Protein AF-A0A7K3H8A7-F1 (afdb_monomer_lite)

Secondary structure (DSSP, 8-state):
--TT-----TTSTT--S---TT--TTSEEEEE-SSSSSS-EEEEEETT--SSSTT-BEEEEEEEETTEEEEEEEEEE-GGGGT---TT--BTSS---

pLDDT: mean 93.51, std 5.04, range [70.81, 98.25]

Radius of gyration: 13.35 Å; chains: 1; bounding box: 34×28×31 Å

Sequence (97 aa):
SGTGARAFHQDTAGVPGIAEAGDRFGAALALQDTDGDGLDDLAAGAPLEDGSFRDSGAVWVLRGAAASLTTTGIVSFGPSAFGAPEAGARLGQALPR

Structure (mmCIF, N/CA/C/O backbone):
data_AF-A0A7K3H8A7-F1
#
_entry.id   AF-A0A7K3H8A7-F1
#
loop_
_atom_site.group_PDB
_atom_site.id
_atom_site.type_symbol
_atom_site.label_atom_id
_atom_site.label_alt_id
_atom_site.label_comp_id
_atom_site.label_asym_id
_atom_site.label_entity_id
_atom_site.label_seq_id
_atom_site.pdbx_PDB_ins_code
_atom_site.Cartn_x
_atom_site.Cartn_y
_atom_site.Cartn_z
_atom_site.occupancy
_atom_site.B_iso_or_equiv
_atom_site.auth_seq_id
_atom_site.auth_comp_id
_atom_site.auth_asym_id
_atom_site.auth_atom_id
_atom_site.pdbx_PDB_model_num
ATOM 1 N N . SER A 1 1 ? -15.826 12.721 -3.246 1.00 71.25 1 SER A N 1
ATOM 2 C CA . SER A 1 1 ? -15.594 13.391 -1.950 1.00 71.25 1 SER A CA 1
ATOM 3 C C . SER A 1 1 ? -16.898 13.430 -1.170 1.00 71.25 1 SER A C 1
ATOM 5 O O . SER A 1 1 ? -17.960 13.303 -1.767 1.00 71.25 1 SER A O 1
ATOM 7 N N . GLY A 1 2 ? -16.819 13.555 0.152 1.00 84.31 2 GLY A N 1
ATOM 8 C CA . GLY A 1 2 ? -17.959 13.629 1.067 1.00 84.31 2 GLY A CA 1
ATOM 9 C C . GLY A 1 2 ? -17.466 13.983 2.470 1.00 84.31 2 GLY A C 1
ATOM 10 O O . GLY A 1 2 ? -16.261 13.922 2.725 1.00 84.31 2 GLY A O 1
ATOM 11 N N . THR A 1 3 ? -18.363 14.381 3.370 1.00 87.00 3 THR A N 1
ATOM 12 C CA . THR A 1 3 ? -18.001 14.703 4.759 1.00 87.00 3 THR A CA 1
ATOM 13 C C . THR A 1 3 ? -17.319 13.501 5.418 1.00 87.00 3 THR A C 1
ATOM 15 O O . THR A 1 3 ? -17.882 12.412 5.433 1.00 87.00 3 THR A O 1
ATOM 18 N N . GLY A 1 4 ? -16.102 13.696 5.937 1.00 82.94 4 GLY A N 1
ATOM 19 C CA . GLY A 1 4 ? -15.302 12.642 6.575 1.00 82.94 4 GLY A CA 1
ATOM 20 C C . GLY A 1 4 ? -14.433 11.801 5.629 1.00 82.94 4 GLY A C 1
ATOM 21 O O . GLY A 1 4 ? -13.663 10.973 6.108 1.00 82.94 4 GLY A O 1
ATOM 22 N N . ALA A 1 5 ? -14.495 12.016 4.310 1.00 86.75 5 ALA A N 1
ATOM 23 C CA . ALA A 1 5 ? -13.624 11.312 3.371 1.00 86.75 5 ALA A CA 1
ATOM 24 C C . ALA A 1 5 ? -12.151 11.703 3.571 1.00 86.75 5 ALA A C 1
ATOM 26 O O . ALA A 1 5 ? -11.820 12.882 3.716 1.00 86.75 5 ALA A O 1
ATOM 27 N N . ARG A 1 6 ? -11.266 10.707 3.517 1.00 89.62 6 ARG A N 1
ATOM 28 C CA . ARG A 1 6 ? -9.810 10.870 3.572 1.00 89.62 6 ARG A CA 1
ATOM 29 C C . ARG A 1 6 ? -9.184 10.367 2.278 1.00 89.62 6 ARG A C 1
ATOM 31 O O . ARG A 1 6 ? -9.731 9.476 1.632 1.00 89.62 6 ARG A O 1
ATOM 38 N N . ALA A 1 7 ? -8.053 10.954 1.909 1.00 91.75 7 ALA A N 1
ATOM 39 C CA . ALA A 1 7 ? -7.260 10.544 0.761 1.00 91.75 7 ALA A CA 1
ATOM 40 C C . ALA A 1 7 ? -5.849 10.200 1.233 1.00 91.75 7 ALA A C 1
ATOM 42 O O . ALA A 1 7 ? -5.284 10.920 2.054 1.00 91.75 7 ALA A O 1
ATOM 43 N N . PHE A 1 8 ? -5.318 9.106 0.700 1.00 93.06 8 PHE A N 1
ATOM 44 C CA . PHE A 1 8 ? -3.953 8.653 0.921 1.00 93.06 8 PHE A CA 1
ATOM 45 C C . PHE A 1 8 ? -3.304 8.428 -0.443 1.00 93.06 8 PHE A C 1
ATOM 47 O O . PHE A 1 8 ? -3.942 7.934 -1.372 1.00 93.06 8 PHE A O 1
ATOM 54 N N . HIS A 1 9 ? -2.046 8.821 -0.548 1.00 92.81 9 HIS A N 1
ATOM 55 C CA . HIS A 1 9 ? -1.169 8.638 -1.700 1.00 92.81 9 HIS A CA 1
ATOM 56 C C . HIS A 1 9 ? 0.265 8.452 -1.187 1.00 92.81 9 HIS A C 1
ATOM 58 O O . HIS A 1 9 ? 0.515 8.657 0.001 1.00 92.81 9 HIS A O 1
ATOM 64 N N . GLN A 1 10 ? 1.210 8.099 -2.057 1.00 91.19 10 GLN A N 1
ATOM 65 C CA . GLN A 1 10 ? 2.597 7.830 -1.650 1.00 91.19 10 GLN A CA 1
ATOM 66 C C . GLN A 1 10 ? 3.274 9.032 -0.965 1.00 91.19 10 GLN A C 1
ATOM 68 O O . GLN A 1 10 ? 3.946 8.840 0.037 1.00 91.19 10 GLN A O 1
ATOM 73 N N . ASP A 1 11 ? 2.984 10.273 -1.380 1.00 94.12 11 ASP A N 1
ATOM 74 C CA . ASP A 1 11 ? 3.477 11.479 -0.674 1.00 94.12 11 ASP A CA 1
ATOM 75 C C . ASP A 1 11 ? 2.711 11.840 0.621 1.00 94.12 11 ASP A C 1
ATOM 77 O O . ASP A 1 11 ? 2.920 12.906 1.207 1.00 94.12 11 ASP A O 1
ATOM 81 N N . THR A 1 12 ? 1.758 11.021 1.075 1.00 95.06 12 THR A N 1
ATOM 82 C CA . THR A 1 12 ? 1.062 11.295 2.341 1.00 95.06 12 THR A CA 1
ATOM 83 C C . THR A 1 12 ? 2.037 11.133 3.504 1.00 95.06 12 THR A C 1
ATOM 85 O O . THR A 1 12 ? 2.740 10.132 3.600 1.00 95.06 12 THR A O 1
ATOM 88 N N . ALA A 1 13 ? 2.062 12.095 4.431 1.00 95.62 13 ALA A N 1
ATOM 89 C CA . ALA A 1 13 ? 2.987 12.067 5.562 1.00 95.62 13 ALA A CA 1
ATOM 90 C C . ALA A 1 13 ? 2.923 10.735 6.342 1.00 95.62 13 ALA A C 1
ATOM 92 O O . ALA A 1 13 ? 1.861 10.305 6.805 1.00 95.62 13 ALA A O 1
ATOM 93 N N . GLY A 1 14 ? 4.086 10.098 6.498 1.00 94.00 14 GLY A N 1
ATOM 94 C CA . GLY A 1 14 ? 4.236 8.801 7.158 1.00 94.00 14 GLY A CA 1
ATOM 95 C C . GLY A 1 14 ? 4.109 7.588 6.234 1.00 94.00 14 GLY A C 1
ATOM 96 O O . GLY A 1 14 ? 4.427 6.493 6.681 1.00 94.00 14 GLY A O 1
ATOM 97 N N . VAL A 1 15 ? 3.702 7.749 4.969 1.00 95.56 15 VAL A N 1
ATOM 98 C CA . VAL A 1 15 ? 3.777 6.679 3.963 1.00 95.56 15 VAL A CA 1
ATOM 99 C C . VAL A 1 15 ? 5.234 6.551 3.484 1.00 95.56 15 VAL A C 1
ATOM 101 O O . VAL A 1 15 ? 5.804 7.547 3.043 1.00 95.56 15 VAL A O 1
ATOM 104 N N . PRO A 1 16 ? 5.884 5.376 3.605 1.00 93.50 16 PRO A N 1
ATOM 105 C CA . PRO A 1 16 ? 7.262 5.196 3.147 1.00 93.50 16 PRO A CA 1
ATOM 106 C C . PRO A 1 16 ? 7.369 5.197 1.619 1.00 93.50 16 PRO A C 1
ATOM 108 O O . PRO A 1 16 ? 6.478 4.680 0.952 1.00 93.50 16 PRO A O 1
ATOM 111 N N . GLY A 1 17 ? 8.496 5.667 1.085 1.00 89.00 17 GLY A N 1
ATOM 112 C CA . GLY A 1 17 ? 8.765 5.711 -0.357 1.00 89.00 17 GLY A CA 1
ATOM 113 C C . GLY A 1 17 ? 8.764 7.135 -0.910 1.00 89.00 17 GLY A C 1
ATOM 114 O O . GLY A 1 17 ? 8.739 8.104 -0.150 1.00 89.00 17 GLY A O 1
ATOM 115 N N . ILE A 1 18 ? 8.840 7.249 -2.233 1.00 87.19 18 ILE A N 1
ATOM 116 C CA . ILE A 1 18 ? 8.741 8.506 -2.983 1.00 87.19 18 ILE A CA 1
ATOM 117 C C . ILE A 1 18 ? 7.603 8.303 -3.978 1.00 87.19 18 ILE A C 1
ATOM 119 O O . ILE A 1 18 ? 7.560 7.255 -4.608 1.00 87.19 18 ILE A O 1
ATOM 123 N N . ALA A 1 19 ? 6.674 9.253 -4.110 1.00 89.81 19 ALA A N 1
ATOM 124 C CA . ALA A 1 19 ? 5.682 9.144 -5.172 1.00 89.81 19 ALA A CA 1
ATOM 125 C C . ALA A 1 19 ? 6.314 9.473 -6.523 1.00 89.81 19 ALA A C 1
ATOM 127 O O . ALA A 1 19 ? 6.909 10.542 -6.704 1.00 89.81 19 ALA A O 1
ATOM 128 N N . GLU A 1 20 ? 6.105 8.599 -7.496 1.00 90.19 20 GLU A N 1
ATOM 129 C CA . GLU A 1 20 ? 6.564 8.790 -8.855 1.00 90.19 20 GLU A CA 1
ATOM 130 C C . GLU A 1 20 ? 5.385 8.769 -9.836 1.00 90.19 20 GLU A C 1
ATOM 132 O O . GLU A 1 20 ? 4.271 8.277 -9.605 1.00 90.19 20 GLU A O 1
ATOM 137 N N . ALA A 1 21 ? 5.586 9.442 -10.966 1.00 91.81 21 ALA A N 1
ATOM 138 C CA . ALA A 1 21 ? 4.546 9.562 -11.968 1.00 91.81 21 ALA A CA 1
ATOM 139 C C . ALA A 1 21 ? 4.392 8.231 -12.708 1.00 91.81 21 ALA A C 1
ATOM 141 O O . ALA A 1 21 ? 5.103 7.962 -13.673 1.00 91.81 21 ALA A O 1
ATOM 142 N N . GLY A 1 22 ? 3.392 7.448 -12.317 1.00 92.50 22 GLY A N 1
ATOM 143 C CA . GLY A 1 22 ? 3.039 6.229 -13.034 1.00 92.50 22 GLY A CA 1
ATOM 144 C C . GLY A 1 22 ? 2.912 4.991 -12.170 1.00 92.50 22 GLY A C 1
ATOM 145 O O . GLY A 1 22 ? 2.431 4.007 -12.712 1.00 92.50 22 GLY A O 1
ATOM 146 N N . ASP A 1 23 ? 3.207 5.045 -10.870 1.00 95.06 23 ASP A N 1
ATOM 147 C CA . ASP A 1 23 ? 3.283 3.863 -9.986 1.00 95.06 23 ASP A CA 1
ATOM 148 C C . ASP A 1 23 ? 1.948 3.125 -9.839 1.00 95.06 23 ASP A C 1
ATOM 150 O O . ASP A 1 23 ? 1.878 1.922 -9.559 1.00 95.06 23 ASP A O 1
ATOM 154 N N . ARG A 1 24 ? 0.856 3.856 -10.103 1.00 96.69 24 ARG A N 1
ATOM 155 C CA . ARG A 1 24 ? -0.536 3.404 -9.987 1.00 96.69 24 ARG A CA 1
ATOM 156 C C . ARG A 1 24 ? -0.861 2.906 -8.582 1.00 96.69 24 ARG A C 1
ATOM 158 O O . ARG A 1 24 ? -1.504 1.869 -8.430 1.00 96.69 24 ARG A O 1
ATOM 165 N N . PHE A 1 25 ? -0.461 3.659 -7.561 1.00 96.81 25 PHE A N 1
ATOM 166 C CA . PHE A 1 25 ? -0.899 3.416 -6.191 1.00 96.81 25 PHE A CA 1
ATOM 167 C C . PHE A 1 25 ? -2.425 3.270 -6.103 1.00 96.81 25 PHE A C 1
ATOM 169 O O . PHE A 1 25 ? -3.180 4.102 -6.611 1.00 96.81 25 PHE A O 1
ATOM 176 N N . GLY A 1 26 ? -2.874 2.187 -5.470 1.00 96.69 26 GLY A N 1
ATOM 177 C CA . GLY A 1 26 ? -4.286 1.823 -5.380 1.00 96.69 26 GLY A CA 1
ATOM 178 C C . GLY A 1 26 ? -4.838 1.095 -6.611 1.00 96.69 26 GLY A C 1
ATOM 179 O O . GLY A 1 26 ? -6.055 0.970 -6.734 1.00 96.69 26 GLY A O 1
A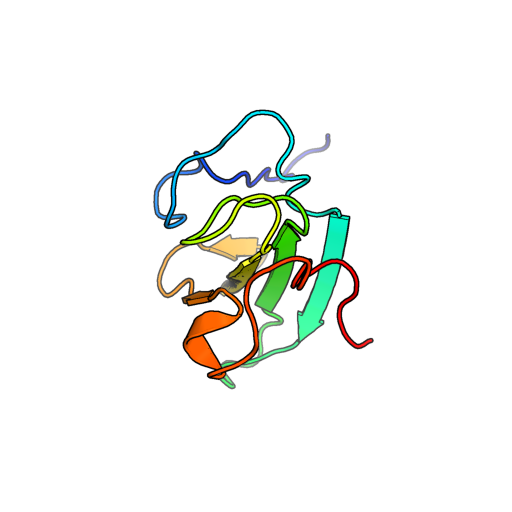TOM 180 N N . ALA A 1 27 ? -3.987 0.589 -7.516 1.00 97.69 27 ALA A N 1
ATOM 181 C CA . ALA A 1 27 ? -4.424 -0.231 -8.654 1.00 97.69 27 ALA A CA 1
ATOM 182 C C . ALA A 1 27 ? -5.136 -1.523 -8.223 1.00 97.69 27 ALA A C 1
ATOM 184 O O . ALA A 1 27 ? -6.029 -2.000 -8.922 1.00 97.69 27 ALA A O 1
ATOM 185 N N . ALA A 1 28 ? -4.746 -2.070 -7.072 1.00 98.06 28 ALA A N 1
ATOM 186 C CA . ALA A 1 28 ? -5.442 -3.143 -6.380 1.00 98.06 28 ALA A CA 1
ATOM 187 C C . ALA A 1 28 ? -5.570 -2.786 -4.896 1.00 98.06 28 ALA A C 1
ATOM 189 O O . ALA A 1 28 ? -4.655 -2.189 -4.322 1.00 98.06 28 ALA A O 1
ATOM 190 N N . LEU A 1 29 ? -6.696 -3.166 -4.290 1.00 97.50 29 LEU A N 1
ATOM 191 C CA . LEU A 1 29 ? -7.007 -2.925 -2.883 1.00 97.50 29 LEU A CA 1
ATOM 192 C C . LEU A 1 29 ? -7.511 -4.217 -2.231 1.00 97.50 29 LEU A C 1
ATOM 194 O O . LEU A 1 29 ? -8.245 -4.972 -2.873 1.00 97.50 29 LEU A O 1
ATOM 198 N N . ALA A 1 30 ? -7.156 -4.435 -0.967 1.00 97.50 30 ALA A N 1
ATOM 199 C CA . ALA A 1 30 ? -7.724 -5.478 -0.112 1.00 97.50 30 ALA A CA 1
ATOM 200 C C . ALA A 1 30 ? -7.899 -4.950 1.319 1.00 97.50 30 ALA A C 1
ATOM 202 O O . ALA A 1 30 ? -7.125 -4.097 1.758 1.00 97.50 30 ALA A O 1
ATOM 203 N N . LEU A 1 31 ? -8.921 -5.448 2.017 1.00 96.25 31 LEU A N 1
ATOM 204 C CA . LEU A 1 31 ? -9.217 -5.121 3.411 1.00 96.25 31 LEU A CA 1
ATOM 205 C C . LEU A 1 31 ? -9.115 -6.387 4.250 1.00 96.25 31 LEU A C 1
ATOM 207 O O . LEU A 1 31 ? -9.734 -7.390 3.897 1.00 96.25 31 LEU A O 1
ATOM 211 N N . GLN A 1 32 ? -8.322 -6.337 5.313 1.00 95.75 32 GLN A N 1
ATOM 212 C CA . GLN A 1 32 ? -8.136 -7.445 6.244 1.00 95.75 32 GLN A CA 1
ATOM 213 C C . GLN A 1 32 ? -7.485 -6.910 7.519 1.00 95.75 32 GLN A C 1
ATOM 215 O O . GLN A 1 32 ? -6.524 -6.156 7.429 1.00 95.75 32 GLN A O 1
ATOM 220 N N . ASP A 1 33 ? -7.941 -7.332 8.691 1.00 96.62 33 ASP A N 1
ATOM 221 C CA . ASP A 1 33 ? -7.192 -7.158 9.942 1.00 96.62 33 ASP A CA 1
ATOM 222 C C . ASP A 1 33 ? -5.894 -7.993 9.886 1.00 96.62 33 ASP A C 1
ATOM 224 O O . ASP A 1 33 ? -5.944 -9.231 9.928 1.00 96.62 33 ASP A O 1
ATOM 228 N N . THR A 1 34 ? -4.739 -7.339 9.688 1.00 96.00 34 THR A N 1
ATOM 229 C CA . THR A 1 34 ? -3.441 -8.019 9.514 1.00 96.00 34 THR A CA 1
ATOM 230 C C . THR A 1 34 ? -2.554 -7.994 10.755 1.00 96.00 34 THR A C 1
ATOM 232 O O . THR A 1 34 ? -1.560 -8.727 10.784 1.00 96.00 34 THR A O 1
ATOM 235 N N . ASP A 1 35 ? -2.877 -7.190 11.770 1.00 95.88 35 ASP A N 1
ATOM 236 C CA . ASP A 1 35 ? -2.150 -7.146 13.046 1.00 95.88 35 ASP A CA 1
ATOM 237 C C . ASP A 1 35 ? -2.955 -7.644 14.259 1.00 95.88 35 ASP A C 1
ATOM 239 O O . ASP A 1 35 ? -2.383 -7.829 15.338 1.00 95.88 35 ASP A O 1
ATOM 243 N N . GLY A 1 36 ? -4.223 -8.002 14.061 1.00 96.81 36 GLY A N 1
ATOM 244 C CA . GLY A 1 36 ? -5.080 -8.669 15.034 1.00 96.81 36 GLY A CA 1
ATOM 245 C C . GLY A 1 36 ? -5.714 -7.723 16.051 1.00 96.81 36 GLY A C 1
ATOM 246 O O . GLY A 1 36 ? -6.056 -8.173 17.150 1.00 96.81 36 GLY A O 1
ATOM 247 N N . ASP A 1 37 ? -5.833 -6.432 15.734 1.00 96.50 37 ASP A N 1
ATOM 248 C CA . ASP A 1 37 ? -6.399 -5.424 16.635 1.00 96.50 37 ASP A CA 1
ATOM 249 C C . ASP A 1 37 ? -7.937 -5.302 16.548 1.00 96.50 37 ASP A C 1
ATOM 251 O O . ASP A 1 37 ? -8.562 -4.619 17.369 1.00 96.50 37 ASP A O 1
ATOM 255 N N . GLY A 1 38 ? -8.560 -6.028 15.613 1.00 97.00 38 GLY A N 1
ATOM 256 C CA . GLY A 1 38 ? -9.999 -6.036 15.374 1.00 97.00 38 GLY A CA 1
ATOM 257 C C . GLY A 1 38 ? -10.491 -4.964 14.397 1.00 97.00 38 GLY A C 1
ATOM 258 O O . GLY A 1 38 ? -11.709 -4.787 14.276 1.00 97.00 38 GLY A O 1
ATOM 259 N N . LEU A 1 39 ? -9.595 -4.246 13.716 1.00 97.19 39 LEU A N 1
ATOM 260 C CA . LEU A 1 39 ? -9.905 -3.259 12.684 1.00 97.19 39 LEU A CA 1
ATOM 261 C C . LEU A 1 39 ? -9.279 -3.681 11.348 1.00 97.19 39 LEU A C 1
ATOM 263 O O . LEU A 1 39 ? -8.114 -4.048 11.280 1.00 97.19 39 LEU A O 1
ATOM 267 N N . ASP A 1 40 ? -10.041 -3.597 10.255 1.00 96.69 40 ASP A N 1
ATOM 268 C CA . ASP A 1 40 ? -9.490 -3.924 8.937 1.00 96.69 40 ASP A CA 1
ATOM 269 C C . ASP A 1 40 ? -8.412 -2.912 8.515 1.00 96.69 40 ASP A C 1
ATOM 271 O O . ASP A 1 40 ? -8.648 -1.697 8.478 1.00 96.69 40 ASP A O 1
ATOM 275 N N . ASP A 1 41 ? -7.256 -3.431 8.109 1.00 97.62 41 ASP A N 1
ATOM 276 C CA . ASP A 1 41 ? -6.198 -2.677 7.447 1.00 97.62 41 ASP A CA 1
ATOM 277 C C . ASP A 1 41 ? -6.479 -2.557 5.947 1.00 97.62 41 ASP A C 1
ATOM 279 O O . ASP A 1 41 ? -7.120 -3.420 5.344 1.00 97.62 41 ASP A O 1
ATOM 283 N N . LEU A 1 42 ? -5.940 -1.515 5.307 1.00 97.31 42 LEU A N 1
ATOM 284 C CA . LEU A 1 42 ? -6.011 -1.346 3.856 1.00 97.31 42 LEU A CA 1
ATOM 285 C C . LEU A 1 42 ? -4.673 -1.675 3.202 1.00 97.31 42 LEU A C 1
ATOM 287 O O . LEU A 1 42 ? -3.729 -0.886 3.279 1.00 97.31 42 LEU A O 1
ATOM 291 N N . ALA A 1 43 ? -4.631 -2.778 2.461 1.00 98.25 43 ALA A N 1
ATOM 292 C CA . ALA A 1 43 ? -3.555 -3.049 1.522 1.00 98.25 43 ALA A CA 1
ATOM 293 C C . ALA A 1 43 ? -3.811 -2.307 0.199 1.00 98.25 43 ALA A C 1
ATOM 295 O O . ALA A 1 43 ? -4.871 -2.460 -0.410 1.00 98.25 43 ALA A O 1
ATOM 296 N N . ALA A 1 44 ? -2.832 -1.530 -0.261 1.00 98.19 44 ALA A N 1
ATOM 297 C CA . ALA A 1 44 ? -2.853 -0.801 -1.522 1.00 98.19 44 ALA A CA 1
ATOM 298 C C . ALA A 1 44 ? -1.624 -1.158 -2.364 1.00 98.19 44 ALA A C 1
ATOM 300 O O . ALA A 1 44 ? -0.486 -0.944 -1.945 1.00 98.19 44 ALA A O 1
ATOM 301 N N . GLY A 1 45 ? -1.860 -1.717 -3.552 1.00 97.94 45 GLY A N 1
ATOM 302 C CA . GLY A 1 45 ? -0.810 -2.063 -4.508 1.00 97.94 45 GLY A CA 1
ATOM 303 C C . GLY A 1 45 ? -0.474 -0.916 -5.461 1.00 97.94 45 GLY A C 1
ATOM 304 O O . GLY A 1 45 ? -1.375 -0.210 -5.920 1.00 97.94 45 GLY A O 1
ATOM 305 N N . ALA A 1 46 ? 0.808 -0.774 -5.795 1.00 98.19 46 ALA A N 1
ATOM 306 C CA . ALA A 1 46 ? 1.323 0.084 -6.860 1.00 98.19 46 ALA A CA 1
ATOM 307 C C . ALA A 1 46 ? 2.202 -0.773 -7.794 1.00 98.19 46 ALA A C 1
ATOM 309 O O . ALA A 1 46 ? 3.403 -0.905 -7.572 1.00 98.19 46 ALA A O 1
ATOM 310 N N . PRO A 1 47 ? 1.621 -1.446 -8.804 1.00 97.62 47 PRO A N 1
ATOM 311 C CA . PRO A 1 47 ? 2.337 -2.424 -9.627 1.00 97.62 47 PRO A CA 1
ATOM 312 C C . PRO A 1 47 ? 3.416 -1.840 -10.529 1.00 97.62 47 PRO A C 1
ATOM 314 O O . PRO A 1 47 ? 4.151 -2.614 -11.140 1.00 97.62 47 PRO A O 1
ATOM 317 N N . LEU A 1 48 ? 3.459 -0.518 -10.678 1.00 96.81 48 LEU A N 1
ATOM 318 C CA . LEU A 1 48 ? 4.459 0.175 -11.483 1.00 96.81 48 LEU A CA 1
ATOM 319 C C . LEU A 1 48 ? 5.461 0.949 -10.617 1.00 96.81 48 LEU A C 1
ATOM 321 O O . LEU A 1 48 ? 6.223 1.719 -11.173 1.00 96.81 48 LEU A O 1
ATOM 325 N N . GLU A 1 49 ? 5.465 0.739 -9.295 1.00 96.38 49 GLU A N 1
ATOM 326 C CA . GLU A 1 49 ? 6.487 1.313 -8.413 1.00 96.38 49 GLU A CA 1
ATOM 327 C C . GLU A 1 49 ? 7.894 0.875 -8.835 1.00 96.38 49 GLU A C 1
ATOM 329 O O . GLU A 1 49 ? 8.152 -0.325 -9.052 1.00 96.38 49 GLU A O 1
ATOM 334 N N . ASP A 1 50 ? 8.814 1.835 -8.871 1.00 93.38 50 ASP A N 1
ATOM 335 C CA . ASP A 1 50 ? 10.226 1.575 -9.100 1.00 93.38 50 ASP A CA 1
ATOM 336 C C . ASP A 1 50 ? 10.932 1.230 -7.775 1.00 93.38 50 ASP A C 1
ATOM 338 O O . ASP A 1 50 ? 10.995 2.001 -6.821 1.00 93.38 50 ASP A O 1
ATOM 342 N N . GLY A 1 51 ? 11.466 0.007 -7.714 1.00 85.88 51 GLY A N 1
ATOM 343 C CA . GLY A 1 51 ? 12.286 -0.482 -6.603 1.00 85.88 51 GLY A CA 1
ATOM 344 C C . GLY A 1 51 ? 13.759 -0.507 -7.005 1.00 85.88 51 GLY A C 1
ATOM 345 O O . GLY A 1 51 ? 14.264 0.414 -7.642 1.00 85.88 51 GLY A O 1
ATOM 346 N N . SER A 1 52 ? 14.462 -1.614 -6.738 1.00 87.25 52 SER A N 1
ATOM 347 C CA . SER A 1 52 ? 15.787 -1.831 -7.355 1.00 87.25 52 SER A CA 1
ATOM 348 C C . SER A 1 52 ? 15.685 -2.044 -8.873 1.00 87.25 52 SER A C 1
ATOM 350 O O . SER A 1 52 ? 16.674 -1.901 -9.592 1.00 87.25 52 SER A O 1
ATOM 352 N N . PHE A 1 53 ? 14.490 -2.396 -9.358 1.00 92.31 53 PHE A N 1
ATOM 353 C CA . PHE A 1 53 ? 14.149 -2.527 -10.768 1.00 92.31 53 PHE A CA 1
ATOM 354 C C . PHE A 1 53 ? 12.898 -1.710 -11.090 1.00 92.31 53 PHE A C 1
ATOM 356 O O . PHE A 1 53 ? 11.969 -1.613 -10.285 1.00 92.31 53 PHE A O 1
ATOM 363 N N . ARG A 1 54 ? 12.875 -1.182 -12.315 1.00 93.38 54 ARG A N 1
ATOM 364 C CA . ARG A 1 54 ? 11.738 -0.450 -12.866 1.00 93.38 54 ARG A CA 1
ATOM 365 C C . ARG A 1 54 ? 10.489 -1.329 -12.941 1.00 93.38 54 ARG A C 1
ATOM 367 O O . ARG A 1 54 ? 10.588 -2.485 -13.366 1.00 93.38 54 ARG A O 1
ATOM 374 N N . ASP A 1 55 ? 9.336 -0.769 -12.585 1.00 94.88 55 ASP A N 1
ATOM 375 C CA . ASP A 1 55 ? 8.029 -1.429 -12.551 1.00 94.88 55 ASP A CA 1
ATOM 376 C C . ASP A 1 55 ? 8.040 -2.752 -11.743 1.00 94.88 55 ASP A C 1
ATOM 378 O O . ASP A 1 55 ? 7.345 -3.722 -12.084 1.00 94.88 55 ASP A O 1
ATOM 382 N N . SER A 1 56 ? 8.878 -2.844 -10.703 1.00 95.69 56 SER A N 1
ATOM 383 C CA . SER A 1 56 ? 8.941 -4.038 -9.842 1.00 95.69 56 SER A CA 1
ATOM 384 C C . SER A 1 56 ? 7.695 -4.158 -8.958 1.00 95.69 56 SER A C 1
ATOM 386 O O . SER A 1 56 ? 7.233 -5.267 -8.667 1.00 95.69 56 SER A O 1
ATOM 388 N N . GLY A 1 57 ? 7.084 -3.017 -8.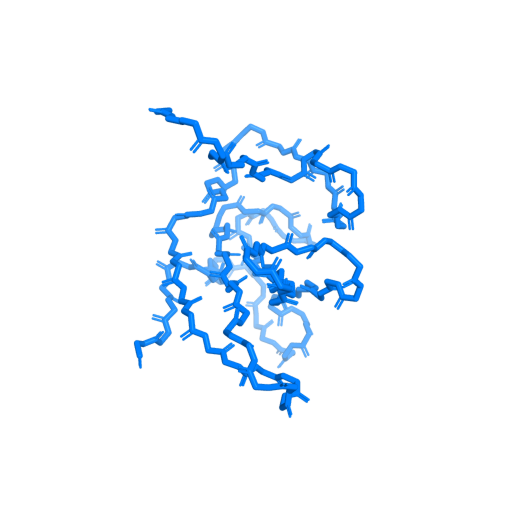642 1.00 96.69 57 GLY A N 1
ATOM 389 C CA . GLY A 1 57 ? 5.852 -2.902 -7.889 1.00 96.69 57 GLY A CA 1
ATOM 390 C C . GLY A 1 57 ? 6.053 -2.988 -6.379 1.00 96.69 57 GLY A C 1
ATOM 391 O O . GLY A 1 57 ? 7.050 -3.509 -5.882 1.00 96.69 57 GLY A O 1
ATOM 392 N N . ALA A 1 58 ? 5.071 -2.495 -5.636 1.00 97.06 58 ALA A N 1
ATOM 393 C CA . ALA A 1 58 ? 5.076 -2.517 -4.180 1.00 97.06 58 ALA A CA 1
ATOM 394 C C . ALA A 1 58 ? 3.656 -2.566 -3.607 1.00 97.06 58 ALA A C 1
ATOM 396 O O . ALA A 1 58 ? 2.662 -2.330 -4.300 1.00 97.06 58 ALA A O 1
ATOM 397 N N . VAL A 1 59 ? 3.563 -2.893 -2.320 1.00 97.50 59 VAL A N 1
ATOM 398 C CA . VAL A 1 59 ? 2.320 -2.857 -1.542 1.00 97.50 59 VAL A CA 1
ATOM 399 C C . VAL A 1 59 ? 2.563 -2.094 -0.248 1.00 97.50 59 VAL A C 1
ATOM 401 O O . VAL A 1 59 ? 3.580 -2.296 0.415 1.00 97.50 59 VAL A O 1
ATOM 404 N N . TRP A 1 60 ? 1.598 -1.257 0.126 1.00 98.12 60 TRP A N 1
ATOM 405 C CA . TRP A 1 60 ? 1.505 -0.605 1.430 1.00 98.12 60 TRP A CA 1
ATOM 406 C C . TRP A 1 60 ? 0.304 -1.155 2.181 1.00 98.12 60 TRP A C 1
ATOM 408 O O . TRP A 1 60 ? -0.741 -1.366 1.574 1.00 98.12 60 TRP A O 1
ATOM 418 N N . VAL A 1 61 ? 0.430 -1.339 3.492 1.00 97.88 61 VAL A N 1
ATOM 419 C CA . VAL A 1 61 ? -0.669 -1.742 4.377 1.00 97.88 61 VAL A CA 1
ATOM 420 C C . VAL A 1 61 ? -0.878 -0.645 5.413 1.00 97.88 61 VAL A C 1
ATOM 422 O O . VAL A 1 61 ? -0.115 -0.540 6.376 1.00 97.88 61 VAL A O 1
ATOM 425 N N . LEU A 1 62 ? -1.873 0.212 5.169 1.00 98.06 62 LEU A N 1
ATOM 426 C CA . LEU A 1 62 ? -2.291 1.265 6.095 1.00 98.06 62 LEU A CA 1
ATOM 427 C C . LEU A 1 62 ? -3.098 0.648 7.228 1.00 98.06 62 LEU A C 1
ATOM 429 O O . LEU A 1 62 ? -3.988 -0.159 6.965 1.00 98.06 62 LEU A O 1
ATOM 433 N N . ARG A 1 63 ? -2.830 1.083 8.459 1.00 97.81 63 ARG A N 1
ATOM 434 C CA . ARG A 1 63 ? -3.451 0.484 9.635 1.00 97.81 63 ARG A CA 1
ATOM 435 C C . ARG A 1 63 ? -4.886 0.930 9.832 1.00 97.81 63 ARG A C 1
ATOM 437 O O . ARG A 1 63 ? -5.191 2.115 9.641 1.00 97.81 63 ARG A O 1
ATOM 444 N N . GLY A 1 64 ? -5.731 -0.004 10.247 1.00 97.31 64 GLY A N 1
ATOM 445 C CA . GLY A 1 64 ? -7.041 0.279 10.802 1.00 97.31 64 GLY A CA 1
ATOM 446 C C . GLY A 1 64 ? -6.936 1.229 11.999 1.00 97.31 64 GLY A C 1
ATOM 447 O O . GLY A 1 64 ? -5.968 1.247 12.754 1.00 97.31 64 GLY A O 1
ATOM 448 N N . ALA A 1 65 ? -7.916 2.112 12.142 1.00 94.50 65 ALA A N 1
ATOM 449 C CA . ALA A 1 65 ? -8.063 2.989 13.294 1.00 94.50 65 ALA A CA 1
ATOM 450 C C . ALA A 1 65 ? -9.551 3.275 13.528 1.00 94.50 65 ALA A C 1
ATOM 452 O O . ALA A 1 65 ? -10.391 3.082 12.646 1.00 94.50 65 ALA A O 1
ATOM 453 N N . ALA A 1 66 ? -9.906 3.775 14.714 1.00 89.62 66 ALA A N 1
ATOM 454 C CA . ALA A 1 66 ? -11.293 4.116 15.019 1.00 89.62 66 ALA A CA 1
ATOM 455 C C . ALA A 1 66 ? -11.884 5.061 13.946 1.00 89.62 66 ALA A C 1
ATOM 457 O O . ALA A 1 66 ? -11.480 6.219 13.825 1.00 89.62 66 ALA A O 1
ATOM 458 N N . ALA A 1 67 ? -12.842 4.535 13.172 1.00 84.00 67 ALA A N 1
ATOM 45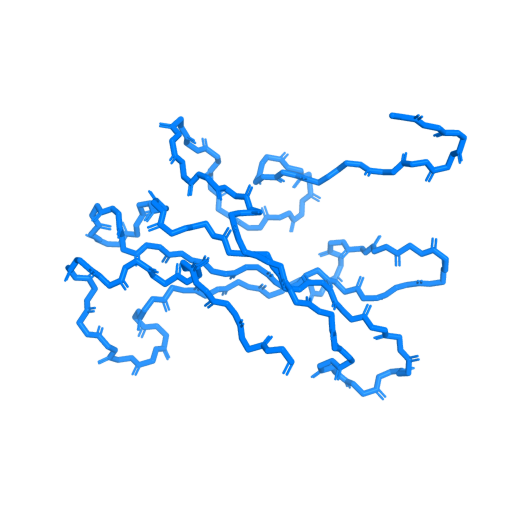9 C CA . ALA A 1 67 ? -13.531 5.189 12.054 1.00 84.00 67 ALA A CA 1
ATOM 460 C C . ALA A 1 67 ? -12.648 5.655 10.868 1.00 84.00 67 ALA A C 1
ATOM 462 O O . ALA A 1 67 ? -13.103 6.477 10.069 1.00 84.00 67 ALA A O 1
ATOM 463 N N . SER A 1 68 ? -11.402 5.181 10.728 1.00 90.56 68 SER A N 1
ATOM 464 C CA . SER A 1 68 ? -10.488 5.617 9.658 1.00 90.56 68 SER A CA 1
ATOM 465 C C . SER A 1 68 ? -9.309 4.649 9.451 1.00 90.56 68 SER A C 1
ATOM 467 O O . SER A 1 68 ? -9.187 3.649 10.135 1.00 90.56 68 SER A O 1
ATOM 469 N N . LEU A 1 69 ? -8.407 4.987 8.526 1.00 95.38 69 LEU A N 1
ATOM 470 C CA . LEU A 1 69 ? -7.038 4.476 8.436 1.00 95.38 69 LEU A CA 1
ATOM 471 C C . LEU A 1 69 ? -6.020 5.438 9.076 1.00 95.38 69 LEU A C 1
ATOM 473 O O . LEU A 1 69 ? -6.301 6.641 9.208 1.00 95.38 69 LEU A O 1
ATOM 477 N N . THR A 1 70 ? -4.835 4.926 9.409 1.00 95.56 70 THR A N 1
ATOM 478 C CA . THR A 1 70 ? -3.669 5.682 9.889 1.00 95.56 70 THR A CA 1
ATOM 479 C C . THR A 1 70 ? -2.370 5.247 9.200 1.00 95.56 70 THR A C 1
ATOM 481 O O . THR A 1 70 ? -2.237 4.116 8.735 1.00 95.56 70 THR A O 1
ATOM 484 N N . THR A 1 71 ? -1.397 6.160 9.131 1.00 96.38 71 THR A N 1
ATOM 485 C CA . THR A 1 71 ? -0.027 5.867 8.673 1.00 96.38 71 THR A CA 1
ATOM 486 C C . THR A 1 71 ? 0.896 5.455 9.823 1.00 96.38 71 THR A C 1
ATOM 488 O O . THR A 1 71 ? 1.999 4.970 9.588 1.00 96.38 71 THR A O 1
ATOM 491 N N . THR A 1 72 ? 0.462 5.588 11.080 1.00 95.88 72 THR A N 1
ATOM 492 C CA . THR A 1 72 ? 1.199 5.040 12.227 1.00 95.88 72 THR A CA 1
ATOM 493 C C . THR A 1 72 ? 1.254 3.519 12.123 1.00 95.88 72 THR A C 1
ATOM 495 O O . THR A 1 72 ? 0.214 2.877 12.045 1.00 95.88 72 THR A O 1
ATOM 498 N N . GLY A 1 73 ? 2.456 2.938 12.138 1.00 95.50 73 GLY A N 1
ATOM 499 C CA . GLY A 1 73 ? 2.626 1.484 12.040 1.00 95.50 73 GLY A CA 1
ATOM 500 C C . GLY A 1 73 ? 2.351 0.904 10.647 1.00 95.50 73 GLY A C 1
ATOM 501 O O . GLY A 1 73 ? 2.253 -0.318 10.515 1.00 95.50 73 GLY A O 1
ATOM 502 N N . ILE A 1 74 ? 2.234 1.757 9.619 1.00 97.50 74 ILE A N 1
ATOM 503 C CA . ILE A 1 74 ? 2.178 1.326 8.219 1.00 97.50 74 ILE A CA 1
ATOM 504 C C . ILE A 1 74 ? 3.390 0.451 7.891 1.00 97.50 74 ILE A C 1
ATOM 506 O O . ILE A 1 74 ? 4.511 0.720 8.330 1.00 97.50 74 ILE A O 1
ATOM 510 N N . VAL A 1 75 ? 3.164 -0.582 7.088 1.00 96.44 75 VAL A N 1
ATOM 511 C CA . VAL A 1 75 ? 4.238 -1.394 6.509 1.00 96.44 75 VAL A CA 1
ATOM 512 C C . VAL A 1 75 ? 4.181 -1.309 4.992 1.00 96.44 75 VAL A C 1
ATOM 514 O O . VAL A 1 75 ? 3.102 -1.183 4.412 1.00 96.44 75 VAL A O 1
ATOM 517 N N . SER A 1 76 ? 5.338 -1.379 4.342 1.00 95.88 76 SER A N 1
ATOM 518 C CA . SER A 1 76 ? 5.430 -1.496 2.890 1.00 95.88 76 SER A CA 1
ATOM 519 C C . SER A 1 76 ? 6.507 -2.492 2.492 1.00 95.88 76 SER A C 1
ATOM 521 O O . SER A 1 76 ? 7.456 -2.737 3.240 1.00 95.88 76 SER A O 1
ATOM 523 N N . PHE A 1 77 ? 6.329 -3.111 1.330 1.00 95.38 77 PHE A N 1
ATOM 524 C CA . PHE A 1 77 ? 7.260 -4.106 0.815 1.00 95.38 77 PHE A CA 1
ATOM 525 C C . PHE A 1 77 ? 7.192 -4.217 -0.712 1.00 95.38 77 PHE A C 1
ATOM 527 O O . PHE A 1 77 ? 6.129 -4.084 -1.322 1.00 95.38 77 PHE A O 1
ATOM 534 N N . GLY A 1 78 ? 8.353 -4.496 -1.309 1.00 94.88 78 GLY A N 1
ATOM 535 C CA . GLY A 1 78 ? 8.520 -4.865 -2.716 1.00 94.88 78 GLY A CA 1
ATOM 536 C C . GLY A 1 78 ? 8.892 -6.349 -2.878 1.00 94.88 78 GLY A C 1
ATOM 537 O O . GLY A 1 78 ? 9.032 -7.063 -1.881 1.00 94.88 78 GLY A O 1
ATOM 538 N N . PRO A 1 79 ? 9.103 -6.838 -4.115 1.00 94.06 79 PRO A N 1
ATOM 539 C CA . PRO A 1 79 ? 9.414 -8.245 -4.392 1.00 94.06 79 PRO A CA 1
ATOM 540 C C . PRO A 1 79 ? 10.665 -8.772 -3.672 1.00 94.06 79 PRO A C 1
ATOM 542 O O . PRO A 1 79 ? 10.719 -9.948 -3.303 1.00 94.06 79 PRO A O 1
ATOM 545 N N . SER A 1 80 ? 11.649 -7.902 -3.422 1.00 91.44 80 SER A N 1
ATOM 546 C CA . SER A 1 80 ? 12.893 -8.239 -2.721 1.00 91.44 80 SER A CA 1
ATOM 547 C C . SER A 1 80 ? 12.662 -8.745 -1.294 1.00 91.44 80 SER A C 1
ATOM 549 O O . SER A 1 80 ? 13.400 -9.615 -0.831 1.00 91.44 80 SER A O 1
ATOM 551 N N . ALA A 1 81 ? 11.593 -8.294 -0.624 1.00 92.69 81 ALA A N 1
ATOM 552 C CA . ALA A 1 81 ? 11.209 -8.763 0.710 1.00 92.69 81 ALA A CA 1
ATOM 553 C C . ALA A 1 81 ? 10.869 -10.265 0.740 1.00 92.69 81 ALA A C 1
ATOM 555 O O . ALA A 1 81 ? 10.941 -10.897 1.792 1.00 92.69 81 ALA A O 1
ATOM 556 N N . PHE A 1 82 ? 10.532 -10.843 -0.416 1.00 89.25 82 PHE A N 1
ATOM 557 C CA . PHE A 1 82 ? 10.195 -12.258 -0.574 1.00 89.25 82 PHE A CA 1
ATOM 558 C C . PHE A 1 82 ? 11.297 -13.065 -1.273 1.00 89.25 82 PHE A C 1
ATOM 560 O O . PHE A 1 82 ? 11.103 -14.247 -1.551 1.00 89.25 82 PHE A O 1
ATOM 567 N N . GLY A 1 83 ? 12.434 -12.441 -1.609 1.00 89.38 83 GLY A N 1
ATOM 568 C CA . GLY A 1 83 ? 13.467 -13.061 -2.445 1.00 89.38 83 GLY A CA 1
ATOM 569 C C . GLY A 1 83 ? 12.985 -13.405 -3.862 1.00 89.38 83 GLY A C 1
ATOM 570 O O . GLY A 1 83 ? 13.559 -14.279 -4.512 1.00 89.38 83 GLY A O 1
ATOM 571 N N . ALA A 1 84 ? 11.912 -12.760 -4.331 1.00 83.81 84 ALA A N 1
ATOM 572 C CA . ALA A 1 84 ? 11.361 -12.978 -5.661 1.00 83.81 84 ALA A CA 1
ATOM 573 C C . ALA A 1 84 ? 12.171 -12.210 -6.725 1.00 83.81 84 ALA A C 1
ATOM 575 O O . ALA A 1 84 ? 12.744 -11.163 -6.416 1.00 83.81 84 ALA A O 1
ATOM 576 N N . PRO A 1 85 ? 12.204 -12.676 -7.990 1.00 88.12 85 PRO A N 1
ATOM 577 C CA . PRO A 1 85 ? 12.753 -11.885 -9.087 1.00 88.12 85 PRO A CA 1
ATOM 578 C C . PRO A 1 85 ? 12.040 -10.532 -9.177 1.00 88.12 85 PRO A C 1
ATOM 580 O O . PRO A 1 85 ? 10.818 -10.498 -9.258 1.00 88.12 85 PRO A O 1
ATOM 583 N N . GLU A 1 86 ? 12.791 -9.432 -9.168 1.00 92.00 86 GLU A N 1
ATOM 584 C CA . GLU A 1 86 ? 12.226 -8.073 -9.166 1.00 92.00 86 GLU A CA 1
ATOM 585 C C . GLU A 1 86 ? 11.840 -7.594 -10.577 1.00 92.00 86 GLU A C 1
ATOM 587 O O . GLU A 1 86 ? 10.848 -6.887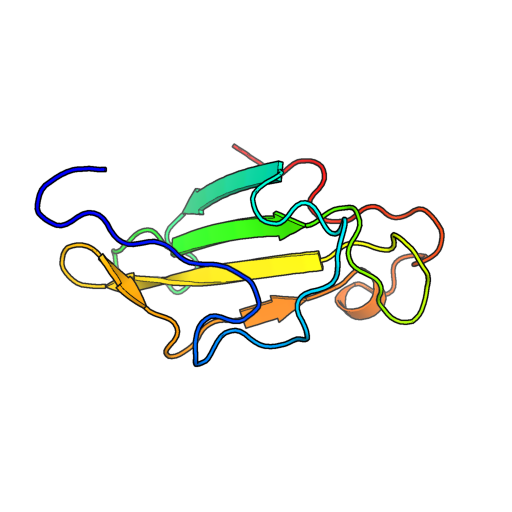 -10.756 1.00 92.00 86 GLU A O 1
ATOM 592 N N . ALA A 1 87 ? 12.593 -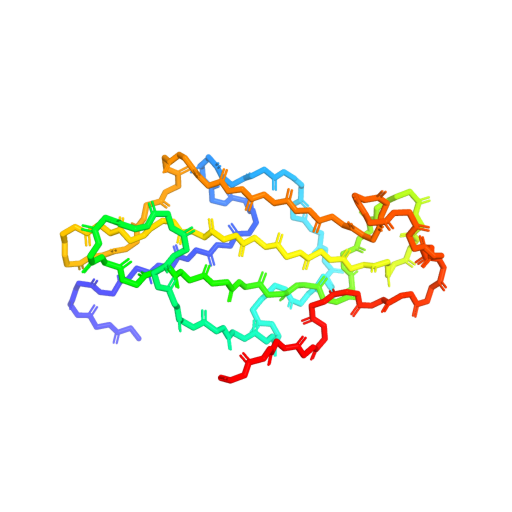8.005 -11.603 1.00 93.19 87 ALA A N 1
ATOM 593 C CA . ALA A 1 87 ? 12.353 -7.587 -12.980 1.00 93.19 87 ALA A CA 1
ATOM 594 C C . ALA A 1 87 ? 11.012 -8.128 -13.509 1.00 93.19 87 ALA A C 1
ATOM 596 O O . ALA A 1 87 ? 10.836 -9.335 -13.680 1.00 93.19 87 ALA A O 1
ATOM 597 N N . GLY A 1 88 ? 10.077 -7.220 -13.805 1.00 90.94 88 GLY A N 1
ATOM 598 C CA . GLY A 1 88 ? 8.750 -7.562 -14.324 1.00 90.94 88 GLY A CA 1
ATOM 599 C C . GLY A 1 88 ? 7.793 -8.162 -13.289 1.00 90.94 88 GLY A C 1
ATOM 600 O O . GLY A 1 88 ? 6.748 -8.677 -13.686 1.00 90.94 88 GLY A O 1
ATOM 601 N N . ALA A 1 89 ? 8.125 -8.093 -11.995 1.00 95.06 89 ALA A N 1
ATOM 602 C CA . ALA A 1 89 ? 7.334 -8.686 -10.917 1.00 95.06 89 ALA A CA 1
ATOM 603 C C . ALA A 1 89 ? 5.934 -8.076 -10.786 1.00 95.06 89 ALA A C 1
ATOM 605 O O . ALA A 1 89 ? 4.967 -8.809 -10.570 1.00 95.06 89 ALA A O 1
ATOM 606 N N . ARG A 1 90 ? 5.825 -6.747 -10.938 1.00 95.44 90 ARG A N 1
ATOM 607 C CA . ARG A 1 90 ? 4.568 -5.987 -10.836 1.00 95.44 90 ARG A CA 1
ATOM 608 C C . ARG A 1 90 ? 3.787 -6.325 -9.563 1.00 95.44 90 ARG A C 1
ATOM 610 O O . ARG A 1 90 ? 2.574 -6.564 -9.604 1.00 95.44 90 ARG A O 1
ATOM 617 N N . LEU A 1 91 ? 4.486 -6.406 -8.428 1.00 96.00 91 LEU A N 1
ATOM 618 C CA . LEU A 1 91 ? 3.856 -6.718 -7.148 1.00 96.00 91 LEU A CA 1
ATOM 619 C C . LEU A 1 91 ? 2.755 -5.692 -6.842 1.00 96.00 91 LEU A C 1
ATOM 621 O O . LEU A 1 91 ? 2.922 -4.501 -7.071 1.00 96.00 91 LEU A O 1
ATOM 625 N N . GLY A 1 92 ? 1.609 -6.163 -6.351 1.00 96.19 92 GLY A N 1
ATOM 626 C CA . GLY A 1 92 ? 0.447 -5.303 -6.120 1.00 96.19 92 GLY A CA 1
ATOM 627 C C . GLY A 1 92 ? -0.442 -5.093 -7.351 1.00 96.19 92 GLY A C 1
ATOM 628 O O . GLY A 1 92 ? -1.408 -4.342 -7.264 1.00 96.19 92 GLY A O 1
ATOM 629 N N . GLN A 1 93 ? -0.194 -5.778 -8.479 1.00 97.06 93 GLN A N 1
ATOM 630 C CA . GLN A 1 93 ? -1.120 -5.767 -9.630 1.00 97.06 93 GLN A CA 1
ATOM 631 C C . GLN A 1 93 ? -2.476 -6.414 -9.316 1.00 97.06 93 GLN A C 1
ATOM 633 O O . GLN A 1 93 ? -3.485 -6.107 -9.946 1.00 97.06 93 GLN A O 1
ATOM 638 N N . ALA A 1 94 ? -2.480 -7.336 -8.357 1.00 96.25 94 ALA A N 1
ATOM 639 C CA . ALA A 1 94 ? -3.653 -7.983 -7.808 1.00 96.25 94 ALA A CA 1
ATOM 640 C C . ALA A 1 94 ? -3.361 -8.322 -6.347 1.00 96.25 94 ALA A C 1
ATOM 642 O O . ALA A 1 94 ? -2.237 -8.700 -6.008 1.00 96.25 94 ALA A O 1
ATOM 643 N N . LEU A 1 95 ? -4.378 -8.196 -5.503 1.00 94.81 95 LEU A N 1
ATOM 644 C CA . LEU A 1 95 ? -4.338 -8.608 -4.108 1.00 94.81 95 LEU A CA 1
ATOM 645 C C . LEU A 1 95 ? -5.399 -9.695 -3.885 1.00 94.81 95 LEU A C 1
ATOM 647 O O . LEU A 1 95 ? -6.410 -9.704 -4.601 1.00 94.81 95 LEU A O 1
ATOM 651 N N . PRO A 1 96 ? -5.159 -10.642 -2.961 1.00 84.94 96 PRO A N 1
ATOM 652 C CA . PRO A 1 96 ? -6.161 -11.632 -2.594 1.00 84.94 96 PRO A CA 1
ATOM 653 C C . PRO A 1 96 ? -7.439 -10.944 -2.101 1.00 84.94 96 PRO A C 1
ATOM 655 O O . PRO A 1 96 ? -7.398 -9.829 -1.581 1.00 84.94 96 PRO A O 1
ATOM 658 N N . ARG A 1 97 ? -8.567 -11.616 -2.332 1.00 70.81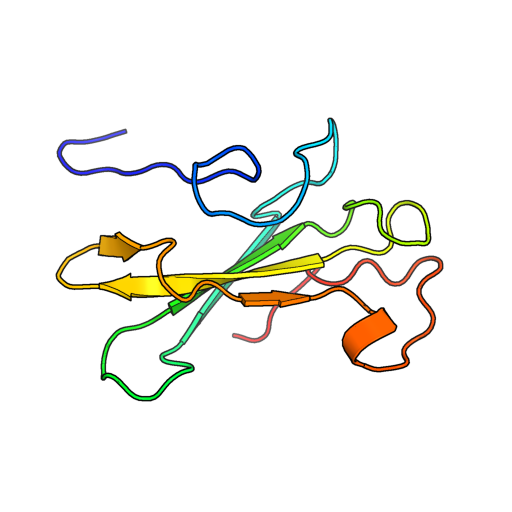 97 ARG A N 1
ATOM 659 C CA . ARG A 1 97 ? -9.878 -11.211 -1.825 1.00 70.81 97 ARG A CA 1
ATOM 660 C C . ARG A 1 97 ? -10.171 -11.892 -0.507 1.00 70.81 97 ARG A C 1
ATOM 662 O O . ARG A 1 97 ? -9.748 -13.064 -0.377 1.00 70.81 97 ARG A O 1
#

Foldseek 3Di:
DDVPDDDDDCPDPLRDDDDDPQQPWQLEWDWDQPPPPPFTWIKTKRQQDADVHGSLIKIKTFDGDDVDTHSVVIDMDTCVVVVHDSYNNSPRNYDDD